Protein AF-A0A951RNY0-F1 (afdb_monomer)

Foldseek 3Di:
DVVVVVVVVVVVPPPPDPQDPVNVVVVVLVVCCVVVVDPPVRSVVPDDPVVVVVVVVVVVVVVVCVVVCVVVVVVVVVVVVVVVD

Structure (mmCIF, N/CA/C/O backbone):
data_AF-A0A951RNY0-F1
#
_entry.id   AF-A0A951RNY0-F1
#
loop_
_atom_site.group_PDB
_atom_site.id
_atom_site.type_symbol
_atom_site.label_atom_id
_atom_site.label_alt_id
_atom_site.label_comp_id
_atom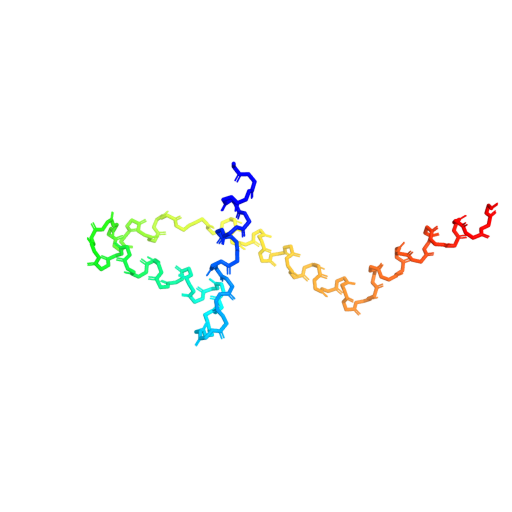_site.label_asym_id
_atom_site.label_entity_id
_atom_site.label_seq_id
_atom_site.pdbx_PDB_ins_code
_atom_site.Cartn_x
_atom_site.Cartn_y
_atom_site.Cartn_z
_atom_site.occupancy
_atom_site.B_iso_or_equiv
_atom_site.auth_seq_id
_atom_site.auth_comp_id
_atom_site.auth_asym_id
_atom_site.auth_atom_id
_atom_site.pdbx_PDB_model_num
ATOM 1 N N . MET A 1 1 ? 5.021 -27.961 11.214 1.00 72.00 1 MET A N 1
ATOM 2 C CA . MET A 1 1 ? 5.030 -26.511 10.907 1.00 72.00 1 MET A CA 1
ATOM 3 C C . MET A 1 1 ? 4.877 -26.218 9.415 1.00 72.00 1 MET A C 1
ATOM 5 O O . MET A 1 1 ? 3.895 -25.579 9.086 1.00 72.00 1 MET A O 1
ATOM 9 N N . PHE A 1 2 ? 5.723 -26.736 8.510 1.00 81.56 2 PHE A N 1
ATOM 10 C CA . PHE A 1 2 ? 5.619 -26.473 7.054 1.00 81.56 2 PHE A CA 1
ATOM 11 C C . PHE A 1 2 ? 4.255 -26.795 6.414 1.00 81.56 2 PHE A C 1
ATOM 13 O O . PHE A 1 2 ? 3.705 -25.980 5.679 1.00 81.56 2 PHE A O 1
ATOM 20 N N . PHE A 1 3 ? 3.671 -27.956 6.727 1.00 84.38 3 PHE A N 1
ATOM 21 C CA . PHE A 1 3 ? 2.340 -28.319 6.223 1.00 84.38 3 PHE A CA 1
ATOM 22 C C . PHE A 1 3 ? 1.234 -27.389 6.739 1.00 84.38 3 PHE A C 1
ATOM 24 O O . PHE A 1 3 ? 0.315 -27.062 5.997 1.00 84.38 3 PHE A O 1
ATOM 31 N N . LEU A 1 4 ? 1.352 -26.904 7.980 1.00 85.12 4 LEU A N 1
ATOM 32 C CA . LEU A 1 4 ? 0.411 -25.943 8.562 1.00 85.12 4 LEU A CA 1
ATOM 33 C C . LEU A 1 4 ? 0.499 -24.586 7.861 1.00 85.12 4 LEU A C 1
ATOM 35 O O . LEU A 1 4 ? -0.534 -24.019 7.514 1.00 85.12 4 LEU A O 1
ATOM 39 N N . THR A 1 5 ? 1.709 -24.081 7.599 1.00 82.38 5 THR A N 1
ATOM 40 C CA . THR A 1 5 ? 1.892 -22.841 6.832 1.00 82.38 5 THR A CA 1
ATOM 41 C C . THR A 1 5 ? 1.329 -22.973 5.421 1.00 82.38 5 THR A C 1
ATOM 43 O O . THR A 1 5 ? 0.627 -22.073 4.968 1.00 82.38 5 THR A O 1
ATOM 46 N N . TYR A 1 6 ? 1.559 -24.104 4.750 1.00 80.94 6 TYR A N 1
ATOM 47 C CA . TYR A 1 6 ? 1.086 -24.322 3.381 1.00 80.94 6 TYR A CA 1
ATOM 48 C C . TYR A 1 6 ? -0.441 -24.466 3.293 1.00 80.94 6 TYR A C 1
ATOM 50 O O . TYR A 1 6 ? -1.073 -23.830 2.451 1.00 80.94 6 TYR A O 1
ATOM 58 N N . ILE A 1 7 ? -1.055 -25.213 4.220 1.00 79.75 7 ILE A N 1
ATOM 59 C CA . ILE A 1 7 ? -2.517 -25.313 4.347 1.00 79.75 7 ILE A CA 1
ATOM 60 C C . ILE A 1 7 ? -3.125 -23.925 4.592 1.00 79.75 7 ILE A C 1
ATOM 62 O O . ILE A 1 7 ? -4.096 -23.557 3.934 1.00 79.75 7 ILE A O 1
ATOM 66 N N . ARG A 1 8 ? -2.522 -23.101 5.459 1.00 72.44 8 ARG A N 1
ATOM 67 C CA . ARG A 1 8 ? -3.010 -21.740 5.746 1.00 72.44 8 ARG A CA 1
ATOM 68 C C . ARG A 1 8 ? -2.965 -20.815 4.521 1.00 72.44 8 ARG A C 1
ATOM 70 O O . ARG A 1 8 ? -3.870 -20.003 4.329 1.00 72.44 8 ARG A O 1
ATOM 77 N N . ILE A 1 9 ? -1.936 -20.952 3.684 1.00 71.06 9 ILE A N 1
ATOM 78 C CA . ILE A 1 9 ? -1.783 -20.200 2.425 1.00 71.06 9 ILE A CA 1
ATOM 79 C C . ILE A 1 9 ? -2.818 -20.649 1.375 1.00 71.06 9 ILE A C 1
ATOM 81 O O . ILE A 1 9 ? -3.304 -19.839 0.589 1.00 71.06 9 ILE A O 1
ATOM 85 N N . ILE A 1 10 ? -3.193 -21.928 1.369 1.00 68.56 10 ILE A N 1
ATOM 86 C CA . ILE A 1 10 ? -4.212 -22.477 0.463 1.00 68.56 10 ILE A CA 1
ATOM 87 C C . ILE A 1 10 ? -5.630 -22.086 0.881 1.00 68.56 10 ILE A C 1
ATOM 89 O O . ILE A 1 10 ? -6.442 -21.733 0.030 1.00 68.56 10 ILE A O 1
ATOM 93 N N . PHE A 1 11 ? -5.926 -22.057 2.180 1.00 64.62 11 PHE A N 1
ATOM 94 C CA . PHE A 1 11 ? -7.231 -21.607 2.672 1.00 64.62 11 PHE A CA 1
ATOM 95 C C . PHE A 1 11 ? -7.497 -20.120 2.376 1.00 64.62 11 PHE A C 1
ATOM 97 O O . PHE A 1 11 ? -8.643 -19.737 2.160 1.00 64.62 11 PHE A O 1
ATOM 104 N N . THR A 1 12 ? -6.457 -19.286 2.260 1.00 58.47 12 THR A N 1
ATOM 105 C CA . THR A 1 12 ? -6.585 -17.887 1.793 1.00 58.47 12 THR A CA 1
ATOM 106 C C . THR A 1 12 ? -6.847 -17.762 0.284 1.00 58.47 12 THR A C 1
ATOM 108 O O . THR A 1 12 ? -7.137 -16.672 -0.198 1.00 58.47 12 THR A O 1
ATOM 111 N N . ARG A 1 13 ? -6.771 -18.865 -0.471 1.00 56.84 13 ARG A N 1
ATOM 112 C CA . ARG A 1 13 ? -7.039 -18.962 -1.916 1.00 56.84 13 ARG A CA 1
ATOM 113 C C . ARG A 1 13 ? -8.361 -19.686 -2.214 1.00 56.84 13 ARG A C 1
ATOM 115 O O . ARG A 1 13 ? -8.496 -20.257 -3.291 1.00 56.84 13 ARG A O 1
ATOM 122 N N . LEU A 1 14 ? -9.317 -19.726 -1.279 1.00 57.94 14 LEU A N 1
ATOM 123 C CA . LEU A 1 14 ? -10.609 -20.385 -1.503 1.00 57.94 14 LEU A CA 1
ATOM 124 C C . LEU A 1 14 ? -11.371 -19.702 -2.666 1.00 57.94 14 LEU A C 1
ATOM 126 O O . LEU A 1 14 ? -11.838 -18.576 -2.517 1.00 57.94 14 LEU A O 1
ATOM 130 N N . PRO A 1 15 ? -11.536 -20.379 -3.819 1.00 55.84 15 PRO A N 1
ATOM 131 C CA . PRO A 1 15 ? -11.902 -19.770 -5.104 1.00 55.84 15 PRO A CA 1
ATOM 132 C C . PRO A 1 15 ? -13.391 -19.423 -5.247 1.00 55.84 15 PRO A C 1
ATOM 134 O O . PRO A 1 15 ? -13.824 -18.967 -6.300 1.00 55.84 15 PRO A O 1
ATOM 137 N N . LYS A 1 16 ? -14.204 -19.678 -4.217 1.00 58.56 16 LYS A N 1
ATOM 138 C CA . LYS A 1 16 ? -15.668 -19.563 -4.297 1.00 58.56 16 LYS A CA 1
ATOM 139 C C . LYS A 1 16 ? -16.197 -18.192 -3.863 1.00 58.56 16 LYS A C 1
ATOM 141 O O . LYS A 1 16 ? -17.355 -17.885 -4.119 1.00 58.56 16 LYS A O 1
ATOM 146 N N . ILE A 1 17 ? -15.353 -17.370 -3.240 1.00 60.88 17 ILE A N 1
ATOM 147 C CA . ILE A 1 17 ? -15.653 -15.981 -2.896 1.00 60.88 17 ILE A CA 1
ATOM 148 C C . ILE A 1 17 ? -14.542 -15.144 -3.520 1.00 60.88 17 ILE A C 1
ATOM 150 O O . ILE A 1 17 ? -13.373 -15.319 -3.185 1.00 60.88 17 ILE A O 1
ATOM 154 N N . ASN A 1 18 ? 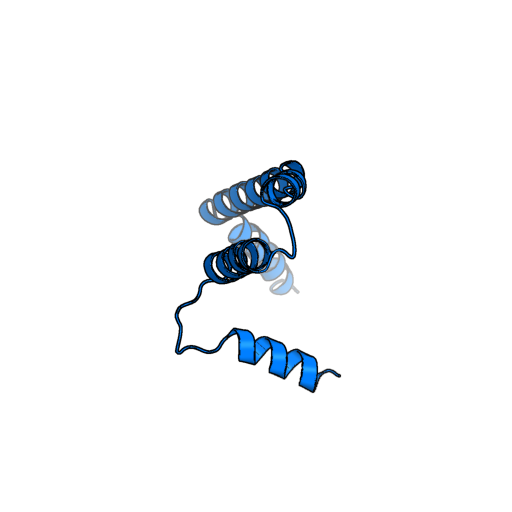-14.896 -14.277 -4.465 1.00 64.25 18 ASN A N 1
ATOM 155 C CA . ASN A 1 18 ? -13.944 -13.479 -5.234 1.00 64.25 18 ASN A CA 1
ATOM 156 C C . ASN A 1 18 ? -13.460 -12.282 -4.394 1.00 64.25 18 ASN A C 1
ATOM 158 O O . ASN A 1 18 ? -13.750 -11.132 -4.702 1.00 64.25 18 ASN A O 1
ATOM 162 N N . ILE A 1 19 ? -12.804 -12.566 -3.267 1.00 69.00 19 ILE A N 1
ATOM 163 C CA . ILE A 1 19 ? -12.211 -11.552 -2.401 1.00 69.00 19 ILE A CA 1
ATOM 164 C C . ILE A 1 19 ? -10.783 -11.310 -2.882 1.00 69.00 19 ILE A C 1
ATOM 166 O O . ILE A 1 19 ? -9.892 -12.148 -2.728 1.00 69.00 19 ILE A O 1
ATOM 170 N N . ASP A 1 20 ? -10.562 -10.140 -3.464 1.00 83.12 20 ASP A N 1
ATOM 171 C CA . ASP A 1 20 ? -9.226 -9.618 -3.688 1.00 83.12 20 ASP A CA 1
ATOM 172 C C . ASP A 1 20 ? -8.558 -9.250 -2.350 1.00 83.12 20 ASP A C 1
ATOM 174 O O . ASP A 1 20 ? -9.206 -9.017 -1.325 1.00 83.12 20 ASP A O 1
ATOM 178 N N . ARG A 1 21 ? -7.221 -9.231 -2.343 1.00 84.44 21 ARG A N 1
ATOM 179 C CA . ARG A 1 21 ? -6.444 -8.926 -1.131 1.00 84.44 21 ARG A CA 1
ATOM 180 C C . ARG A 1 21 ? -6.822 -7.559 -0.518 1.00 84.44 21 ARG A C 1
ATOM 182 O O . ARG A 1 21 ? -6.964 -7.521 0.704 1.00 84.44 21 ARG A O 1
ATOM 189 N N . PRO A 1 22 ? -7.010 -6.475 -1.305 1.00 88.06 22 PRO A N 1
ATOM 190 C CA . PRO A 1 22 ? -7.516 -5.202 -0.784 1.00 88.06 22 PRO A CA 1
ATOM 191 C C . PRO A 1 22 ? -8.885 -5.316 -0.103 1.00 88.06 22 PRO A C 1
ATOM 193 O O . PRO A 1 22 ? -9.026 -4.859 1.030 1.00 88.06 22 PRO A O 1
ATOM 196 N N . SER A 1 23 ? -9.861 -5.980 -0.727 1.00 88.69 23 SER A N 1
ATOM 197 C CA . SER A 1 23 ? -11.188 -6.191 -0.135 1.00 88.69 23 SER A CA 1
ATOM 198 C C . SER A 1 23 ? -11.132 -6.973 1.180 1.00 88.69 23 SER A C 1
ATOM 200 O O . SER A 1 23 ? -11.809 -6.600 2.138 1.00 88.69 23 SER A O 1
ATOM 202 N N . ALA A 1 24 ? -10.294 -8.015 1.273 1.00 87.88 24 ALA A N 1
ATOM 203 C CA . ALA A 1 24 ? -10.091 -8.759 2.523 1.00 87.88 24 ALA A CA 1
ATOM 204 C C . ALA A 1 24 ? -9.545 -7.863 3.643 1.00 87.88 24 ALA A C 1
ATOM 206 O O . ALA A 1 24 ? -10.027 -7.910 4.775 1.00 87.88 24 ALA A O 1
ATOM 207 N N . ALA A 1 25 ? -8.529 -7.054 3.325 1.00 89.88 25 ALA A N 1
ATOM 208 C CA . ALA A 1 25 ? -7.900 -6.148 4.279 1.00 89.88 25 ALA A CA 1
ATOM 209 C C . ALA A 1 25 ? -8.877 -5.058 4.745 1.00 89.88 25 ALA A C 1
ATOM 211 O O . ALA A 1 25 ? -8.984 -4.805 5.944 1.00 89.88 25 ALA A O 1
ATOM 212 N N . PHE A 1 26 ? -9.635 -4.469 3.816 1.00 91.50 26 PHE A N 1
ATOM 213 C CA . PHE A 1 26 ? -10.648 -3.462 4.124 1.00 91.50 26 PHE A CA 1
ATOM 214 C C . PHE A 1 26 ? -11.769 -4.030 5.002 1.00 91.50 26 PHE A C 1
ATOM 216 O O . PHE A 1 26 ? -12.123 -3.425 6.011 1.00 91.50 26 PHE A O 1
ATOM 223 N N . PHE A 1 27 ? -12.278 -5.223 4.678 1.00 93.12 27 PHE A N 1
ATOM 224 C CA . PHE A 1 27 ? -13.280 -5.899 5.502 1.00 93.12 27 PHE A CA 1
ATOM 225 C C . PHE A 1 27 ? -12.775 -6.141 6.932 1.00 93.12 27 PHE A C 1
ATOM 227 O O . PHE A 1 27 ? -13.491 -5.864 7.892 1.00 93.12 27 PHE A O 1
ATOM 234 N N . GLY A 1 28 ? -11.526 -6.598 7.084 1.00 92.12 28 GLY A N 1
ATOM 235 C CA . GLY A 1 28 ? -10.893 -6.755 8.395 1.00 92.12 28 GLY A CA 1
ATOM 236 C C . GLY A 1 28 ? -10.790 -5.437 9.168 1.00 92.12 28 GLY A C 1
ATOM 237 O O . GLY A 1 28 ? -11.118 -5.402 10.351 1.00 92.12 28 GLY A O 1
ATOM 238 N N . ALA A 1 29 ? -10.400 -4.346 8.501 1.00 92.94 29 ALA A N 1
ATOM 239 C CA . ALA A 1 29 ? -10.328 -3.018 9.109 1.00 92.94 29 ALA A CA 1
ATOM 240 C C . ALA A 1 29 ? -11.698 -2.526 9.606 1.00 92.94 29 ALA A C 1
ATOM 242 O O . ALA A 1 29 ? -11.820 -2.102 10.753 1.00 92.94 29 ALA A O 1
ATOM 243 N N . VAL A 1 30 ? -12.745 -2.653 8.783 1.00 94.19 30 VAL A N 1
ATOM 244 C CA . VAL A 1 30 ? -14.120 -2.285 9.166 1.00 94.19 30 VAL A CA 1
ATOM 245 C C . VAL A 1 30 ? -14.619 -3.146 10.327 1.00 94.19 30 VAL A C 1
ATOM 247 O O . VAL A 1 30 ? -15.196 -2.619 11.276 1.00 94.19 30 VAL A O 1
ATOM 250 N N . ALA A 1 31 ? -14.367 -4.458 10.294 1.00 95.94 31 ALA A N 1
ATOM 251 C CA . ALA A 1 31 ? -14.749 -5.361 11.375 1.00 95.94 31 ALA A CA 1
ATOM 252 C C . ALA A 1 31 ? -14.088 -4.974 12.711 1.00 95.94 31 ALA A C 1
ATOM 254 O O . ALA A 1 3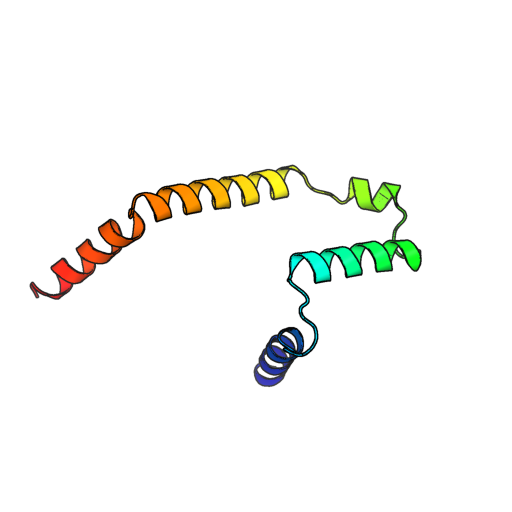1 ? -14.766 -4.965 13.735 1.00 95.94 31 ALA A O 1
ATOM 255 N N . MET A 1 32 ? -12.802 -4.597 12.711 1.00 95.00 32 MET A N 1
ATOM 256 C CA . MET A 1 32 ? -12.107 -4.142 13.926 1.00 95.00 32 MET A CA 1
ATOM 257 C C . MET A 1 32 ? -12.777 -2.917 14.565 1.00 95.00 32 MET A C 1
ATOM 259 O O . MET A 1 32 ? -12.881 -2.859 15.790 1.00 95.00 32 MET A O 1
ATOM 263 N N . ILE A 1 33 ? -13.286 -1.987 13.752 1.00 94.88 33 ILE A N 1
ATOM 264 C CA . ILE A 1 33 ? -14.011 -0.806 14.241 1.00 94.88 33 ILE A CA 1
ATOM 265 C C . ILE A 1 33 ? -15.406 -1.193 14.752 1.00 94.88 33 ILE A C 1
ATOM 267 O O . ILE A 1 33 ? -15.798 -0.779 15.840 1.00 94.88 33 ILE A O 1
ATOM 271 N N . LEU A 1 34 ? -16.151 -2.028 14.015 1.00 95.56 34 LEU A N 1
ATOM 272 C CA . LEU A 1 34 ? -17.506 -2.454 14.401 1.00 95.56 34 LEU A CA 1
ATOM 273 C C . LEU A 1 34 ? -17.540 -3.246 15.713 1.00 95.56 34 LEU A C 1
ATOM 275 O O . LEU A 1 34 ? -18.469 -3.087 16.501 1.00 95.56 34 LEU A O 1
ATOM 279 N N . PHE A 1 35 ? -16.535 -4.088 15.956 1.00 96.19 35 PHE A N 1
ATOM 280 C CA . PHE A 1 35 ? -16.407 -4.836 17.207 1.00 96.19 35 PHE A CA 1
ATOM 281 C C . PHE A 1 35 ? -15.775 -4.017 18.346 1.00 96.19 35 PHE A C 1
ATOM 283 O O . PHE A 1 35 ? -15.605 -4.547 19.441 1.00 96.19 35 PHE A O 1
ATOM 290 N N . GLY A 1 36 ? -15.432 -2.743 18.113 1.00 91.25 36 GLY A N 1
ATOM 291 C CA . GLY A 1 36 ? -14.863 -1.854 19.128 1.00 91.25 36 GLY A CA 1
ATOM 292 C C . GLY A 1 36 ? -13.444 -2.225 19.565 1.00 91.25 36 GLY A C 1
ATOM 293 O O . GLY A 1 36 ? -13.023 -1.834 20.649 1.00 91.25 36 GLY A O 1
ATOM 294 N N . VAL A 1 37 ? -12.708 -2.987 18.746 1.00 93.94 37 VAL A N 1
ATOM 295 C CA . VAL A 1 37 ? -11.297 -3.330 19.006 1.00 93.94 37 VAL A CA 1
ATOM 296 C C . VAL A 1 37 ? -10.409 -2.094 18.855 1.00 93.94 37 VAL A C 1
ATOM 298 O O . VAL A 1 37 ? -9.404 -1.971 19.548 1.00 93.94 37 VAL A O 1
ATOM 301 N N . LEU A 1 38 ? -10.788 -1.191 17.948 1.00 93.38 38 LEU A N 1
ATOM 302 C CA . LEU A 1 38 ? -10.102 0.066 17.674 1.00 93.38 38 LEU A CA 1
ATOM 303 C C . LEU A 1 38 ? -11.139 1.155 17.386 1.00 93.38 38 LEU A C 1
ATOM 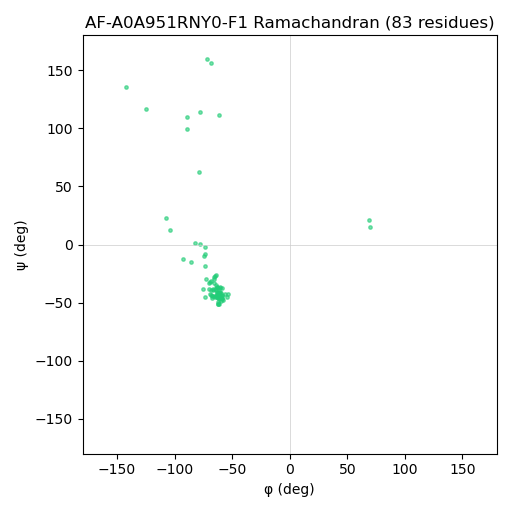305 O O . LEU A 1 38 ? -12.087 0.913 16.635 1.00 93.38 38 LEU A O 1
ATOM 309 N N . SER A 1 39 ? -10.970 2.351 17.949 1.00 94.44 39 SER A N 1
ATOM 310 C CA . SER A 1 39 ? -11.817 3.492 17.585 1.00 94.44 39 SER A CA 1
ATOM 311 C C . SER A 1 39 ? -11.481 4.006 16.180 1.00 94.44 39 SER A C 1
ATOM 313 O O . SER A 1 39 ? -10.401 3.763 15.641 1.00 94.44 39 SER A O 1
ATOM 315 N N . PHE A 1 40 ? -12.408 4.744 15.562 1.00 92.69 40 PHE A N 1
ATOM 316 C CA . PHE A 1 40 ? -12.183 5.318 14.231 1.00 92.69 40 PHE A CA 1
ATOM 317 C C . PHE A 1 40 ? -10.993 6.295 14.203 1.00 92.69 40 PHE A C 1
ATOM 319 O O . PHE A 1 40 ? -10.226 6.305 13.244 1.00 92.69 40 PHE A O 1
ATOM 326 N N . GLU A 1 41 ? -10.812 7.084 15.264 1.00 94.81 41 GLU A N 1
ATOM 327 C CA . GLU A 1 41 ? -9.705 8.039 15.375 1.00 94.81 41 GLU A CA 1
ATOM 328 C C . GLU A 1 41 ? -8.355 7.321 15.495 1.00 94.81 41 GLU A C 1
ATOM 330 O O . GLU A 1 41 ? -7.421 7.629 14.754 1.00 94.81 41 GLU A O 1
ATOM 335 N N . GLU A 1 42 ? -8.269 6.292 16.343 1.00 94.19 42 GLU A N 1
ATOM 336 C CA . GLU A 1 42 ? -7.069 5.456 16.455 1.00 94.19 42 GLU A CA 1
ATOM 337 C C . GLU A 1 42 ? -6.766 4.708 15.153 1.00 94.19 42 GLU A C 1
ATOM 339 O O . GLU A 1 42 ? -5.603 4.585 14.772 1.00 94.19 42 GLU A O 1
ATOM 344 N N . ALA A 1 43 ? -7.797 4.252 14.434 1.00 93.25 43 ALA A N 1
ATOM 345 C CA . ALA A 1 43 ? -7.635 3.609 13.135 1.00 93.25 43 ALA A CA 1
ATOM 346 C C . ALA A 1 43 ? -6.999 4.546 12.103 1.00 93.25 43 ALA A C 1
ATOM 348 O O . ALA A 1 43 ? -6.129 4.108 11.355 1.00 93.25 43 ALA A O 1
ATOM 349 N N . ILE A 1 44 ? -7.384 5.827 12.082 1.00 93.75 44 ILE A N 1
ATOM 350 C CA . ILE A 1 44 ? -6.760 6.829 11.207 1.00 93.75 44 ILE A CA 1
ATOM 351 C C . ILE A 1 44 ? -5.325 7.121 11.649 1.00 93.75 44 ILE A C 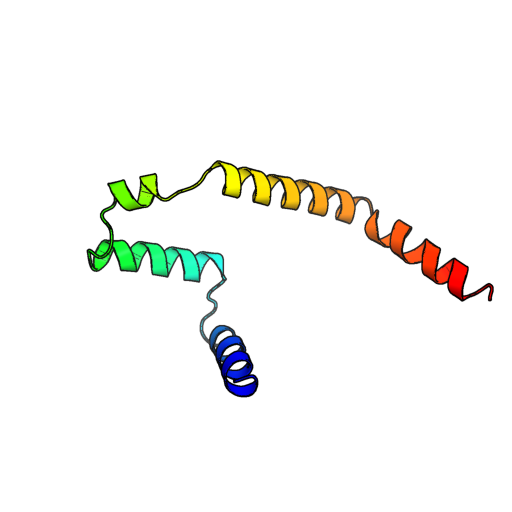1
ATOM 353 O O . ILE A 1 44 ? -4.433 7.176 10.803 1.00 93.75 44 ILE A O 1
ATOM 357 N N . MET A 1 45 ? -5.078 7.268 12.953 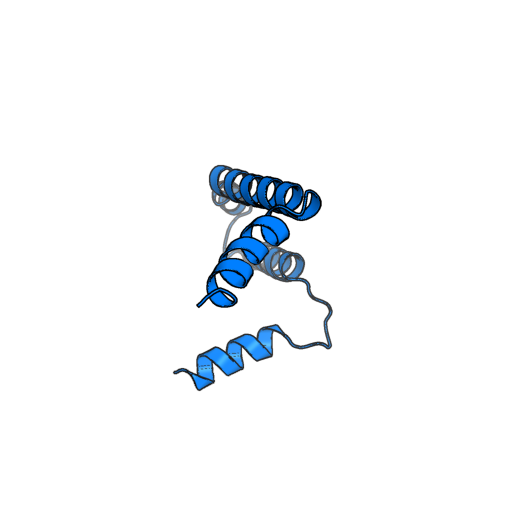1.00 94.94 45 MET A N 1
ATOM 358 C CA . MET A 1 45 ? -3.727 7.509 13.477 1.00 94.94 45 MET A CA 1
ATOM 359 C C . MET A 1 45 ? -2.769 6.336 13.228 1.00 94.94 45 MET A C 1
ATOM 361 O O . MET A 1 45 ? -1.562 6.543 13.127 1.00 94.94 45 MET A O 1
ATOM 365 N N . ALA A 1 46 ? -3.289 5.114 13.099 1.00 93.25 46 ALA A N 1
ATOM 366 C CA . ALA A 1 46 ? -2.503 3.930 12.769 1.00 93.25 46 ALA A CA 1
ATOM 367 C C . ALA A 1 46 ? -2.068 3.862 11.289 1.00 93.25 46 ALA A C 1
ATOM 369 O O . ALA A 1 46 ? -1.264 2.998 10.931 1.00 93.25 46 ALA A O 1
ATOM 370 N N . ILE A 1 47 ? -2.581 4.738 10.414 1.00 94.94 47 ILE A N 1
ATOM 371 C CA . ILE A 1 47 ? -2.210 4.766 8.994 1.00 94.94 47 ILE A CA 1
ATOM 372 C C . ILE A 1 47 ? -0.852 5.456 8.821 1.00 94.94 47 ILE A C 1
ATOM 374 O O . ILE A 1 47 ? -0.724 6.668 8.985 1.00 94.94 47 ILE A O 1
ATOM 378 N N . ASP A 1 48 ? 0.155 4.693 8.393 1.00 96.56 48 ASP A N 1
ATOM 379 C CA . ASP A 1 48 ? 1.454 5.236 7.992 1.00 96.56 48 ASP A CA 1
ATOM 380 C C . ASP A 1 48 ? 1.478 5.593 6.496 1.00 96.56 48 ASP A C 1
ATOM 382 O O . ASP A 1 48 ? 1.695 4.752 5.613 1.00 96.56 48 ASP A O 1
ATOM 386 N N . PHE A 1 49 ? 1.295 6.882 6.214 1.00 96.69 49 PHE A N 1
ATOM 387 C CA . PHE A 1 49 ? 1.343 7.424 4.858 1.00 96.69 49 PHE A CA 1
ATOM 388 C C . PHE A 1 49 ? 2.723 7.327 4.203 1.00 96.69 49 PHE A C 1
ATOM 390 O O . PHE A 1 49 ? 2.785 7.215 2.978 1.00 96.69 49 PHE A O 1
ATOM 397 N N . ASN A 1 50 ? 3.820 7.323 4.969 1.00 97.62 50 ASN A N 1
ATOM 398 C CA . ASN A 1 50 ? 5.161 7.197 4.396 1.00 97.62 50 ASN A CA 1
ATOM 399 C C . ASN A 1 50 ? 5.339 5.816 3.771 1.00 97.62 50 ASN A C 1
ATOM 401 O O . ASN A 1 50 ? 5.814 5.702 2.642 1.00 97.62 50 ASN A O 1
ATOM 405 N N . THR A 1 51 ? 4.893 4.771 4.470 1.00 97.12 51 THR A N 1
ATOM 406 C CA . THR A 1 51 ? 4.918 3.402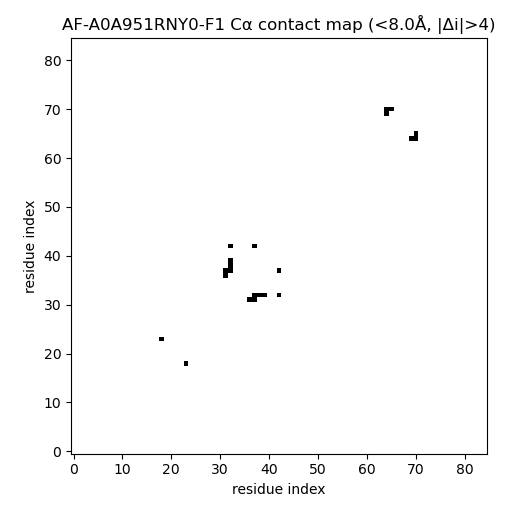 3.948 1.00 97.12 51 THR A CA 1
ATOM 407 C C . THR A 1 51 ? 4.024 3.262 2.713 1.00 97.12 51 THR A C 1
ATOM 409 O O . THR A 1 51 ? 4.462 2.705 1.707 1.00 97.12 51 THR A O 1
ATOM 412 N N . ILE A 1 52 ? 2.800 3.808 2.734 1.00 96.81 52 ILE A N 1
ATOM 413 C CA . ILE A 1 52 ? 1.898 3.772 1.567 1.00 96.81 52 ILE A CA 1
ATOM 414 C C . ILE A 1 52 ? 2.540 4.467 0.361 1.00 96.81 52 ILE A C 1
ATOM 416 O O . ILE A 1 52 ? 2.572 3.894 -0.729 1.00 96.81 52 ILE A O 1
ATOM 420 N N . ALA A 1 53 ? 3.079 5.673 0.553 1.00 98.00 53 ALA A N 1
ATOM 421 C CA . ALA A 1 53 ? 3.728 6.438 -0.505 1.00 98.00 53 ALA A CA 1
ATOM 422 C C . ALA A 1 53 ? 4.969 5.719 -1.053 1.00 98.00 53 ALA A C 1
ATOM 424 O O . ALA A 1 53 ? 5.155 5.662 -2.2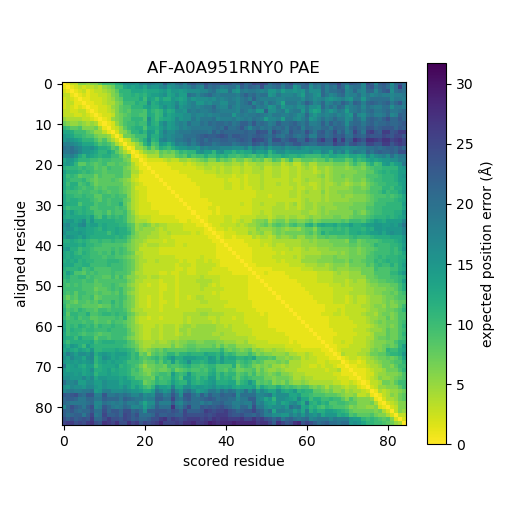68 1.00 98.00 53 ALA A O 1
ATOM 425 N N . LEU A 1 54 ? 5.782 5.119 -0.180 1.00 98.25 54 LEU A N 1
ATOM 426 C CA . LEU A 1 54 ? 6.961 4.346 -0.564 1.00 98.25 54 LEU A CA 1
ATOM 427 C C . LEU A 1 54 ? 6.582 3.132 -1.420 1.00 98.25 54 LEU A C 1
ATOM 429 O O . LEU A 1 54 ? 7.143 2.936 -2.499 1.00 98.25 54 LEU A O 1
ATOM 433 N N . LEU A 1 55 ? 5.622 2.325 -0.958 1.00 97.62 55 LEU A N 1
ATOM 434 C CA . LEU A 1 55 ? 5.162 1.143 -1.688 1.00 97.62 55 LEU A CA 1
ATOM 435 C C . LEU A 1 55 ? 4.547 1.532 -3.035 1.00 97.62 55 LEU A C 1
ATOM 437 O O . LEU A 1 55 ? 4.896 0.938 -4.054 1.00 97.62 55 LEU A O 1
ATOM 441 N N . LEU A 1 56 ? 3.688 2.555 -3.054 1.00 97.94 56 LEU A N 1
ATOM 442 C CA . LEU A 1 56 ? 3.092 3.079 -4.282 1.00 97.94 56 LEU A CA 1
ATOM 443 C C . LEU A 1 56 ? 4.169 3.567 -5.260 1.00 97.94 56 LEU A C 1
ATOM 445 O O . LEU A 1 56 ? 4.126 3.219 -6.437 1.00 97.94 56 LEU A O 1
ATOM 449 N N . GLY A 1 57 ? 5.157 4.322 -4.776 1.00 97.88 57 GLY A N 1
ATOM 450 C CA . GLY A 1 57 ? 6.270 4.812 -5.585 1.00 97.88 57 GLY A CA 1
ATOM 451 C C . GLY A 1 57 ? 7.067 3.673 -6.219 1.00 97.88 57 GLY A C 1
ATOM 452 O O . GLY A 1 57 ? 7.304 3.685 -7.426 1.00 97.88 57 GLY A O 1
ATOM 453 N N . MET A 1 58 ? 7.407 2.641 -5.441 1.00 97.75 58 MET A N 1
ATOM 454 C CA . MET A 1 58 ? 8.072 1.447 -5.973 1.00 97.75 58 MET A CA 1
ATOM 455 C C . MET A 1 58 ? 7.217 0.730 -7.021 1.00 97.75 58 MET A C 1
ATOM 457 O O . MET A 1 58 ? 7.739 0.325 -8.057 1.00 97.75 58 MET A O 1
ATOM 461 N N . MET A 1 59 ? 5.907 0.597 -6.789 1.00 97.31 59 MET A N 1
ATOM 462 C CA . MET A 1 59 ? 4.997 -0.027 -7.753 1.00 97.31 59 MET A CA 1
ATOM 463 C C . MET A 1 59 ? 4.940 0.747 -9.071 1.00 97.31 59 MET A C 1
ATOM 465 O O . MET A 1 59 ? 4.994 0.127 -10.130 1.00 97.31 59 MET A O 1
ATOM 469 N N . ILE A 1 60 ? 4.876 2.081 -9.016 1.00 97.56 60 ILE A N 1
ATOM 470 C CA . ILE A 1 60 ? 4.881 2.936 -10.210 1.00 97.56 60 ILE A CA 1
ATOM 471 C C . ILE A 1 60 ? 6.191 2.760 -10.981 1.00 97.56 60 ILE A C 1
ATOM 473 O O . ILE A 1 60 ? 6.146 2.491 -12.178 1.00 97.56 60 ILE A O 1
ATOM 477 N N . ILE A 1 61 ? 7.341 2.840 -10.303 1.00 96.88 61 ILE A N 1
ATOM 478 C CA . ILE A 1 61 ? 8.659 2.680 -10.939 1.00 96.88 61 ILE A CA 1
ATOM 479 C C . ILE A 1 61 ? 8.784 1.303 -11.607 1.00 96.88 61 ILE A C 1
ATOM 481 O O . ILE A 1 61 ? 9.227 1.195 -12.749 1.00 96.88 61 ILE A O 1
ATOM 485 N N . ILE A 1 62 ? 8.379 0.234 -10.917 1.00 95.88 62 ILE A N 1
ATOM 486 C CA . ILE A 1 62 ? 8.420 -1.123 -11.474 1.00 95.88 62 ILE A CA 1
ATOM 487 C C . ILE A 1 62 ? 7.499 -1.232 -12.692 1.00 95.88 62 ILE A C 1
ATOM 489 O O . ILE A 1 62 ? 7.902 -1.808 -13.702 1.00 95.88 62 ILE A O 1
ATOM 493 N N . ALA A 1 63 ? 6.290 -0.669 -12.622 1.00 96.06 63 ALA A N 1
ATOM 494 C CA . ALA A 1 63 ? 5.334 -0.712 -13.721 1.00 96.06 63 ALA A CA 1
ATOM 495 C C . ALA A 1 63 ? 5.872 -0.000 -14.970 1.00 96.06 63 ALA A C 1
ATOM 497 O O . ALA A 1 63 ? 5.787 -0.559 -16.062 1.00 96.06 63 ALA A O 1
ATOM 498 N N . THR A 1 64 ? 6.482 1.181 -14.825 1.00 95.75 64 THR A N 1
ATOM 499 C CA . THR A 1 64 ? 7.078 1.904 -15.961 1.00 95.75 64 THR A CA 1
ATOM 500 C C . THR A 1 64 ? 8.252 1.135 -16.561 1.00 95.75 64 THR A C 1
ATOM 502 O O . THR A 1 64 ? 8.292 0.928 -17.769 1.00 95.75 64 THR A O 1
ATOM 505 N N . LEU A 1 65 ? 9.149 0.600 -15.725 1.00 94.69 65 LEU A N 1
ATOM 506 C CA . LEU A 1 65 ? 10.271 -0.222 -16.195 1.00 94.69 65 LEU A CA 1
ATOM 507 C C . LEU A 1 65 ? 9.797 -1.484 -16.931 1.00 94.69 65 LEU A C 1
ATOM 509 O O . LEU A 1 65 ? 10.411 -1.916 -17.907 1.00 94.69 65 LEU A O 1
ATOM 513 N N . GLN A 1 66 ? 8.704 -2.091 -16.470 1.00 92.94 66 GLN A N 1
ATOM 514 C CA . GLN A 1 66 ? 8.131 -3.265 -17.114 1.00 92.94 66 GLN A CA 1
ATOM 515 C C . GLN A 1 66 ? 7.530 -2.939 -18.484 1.00 92.94 66 GLN A C 1
ATOM 517 O O . GLN A 1 66 ? 7.707 -3.732 -19.410 1.00 92.94 66 GLN A O 1
ATOM 522 N N . LEU A 1 67 ? 6.863 -1.790 -18.626 1.00 91.06 67 LEU A N 1
ATOM 523 C CA . LEU A 1 67 ? 6.328 -1.316 -19.907 1.00 91.06 67 LEU A CA 1
ATOM 524 C C . LEU A 1 67 ? 7.443 -1.040 -20.922 1.00 91.06 67 LEU A C 1
ATOM 526 O O . LEU A 1 67 ? 7.312 -1.420 -22.083 1.00 91.06 67 LEU A O 1
ATOM 530 N N . ASP A 1 68 ? 8.565 -0.482 -20.467 1.00 90.44 68 ASP A N 1
ATOM 531 C CA . ASP A 1 68 ? 9.737 -0.198 -21.306 1.00 90.44 68 ASP A CA 1
ATOM 532 C C . ASP A 1 68 ? 10.529 -1.465 -21.693 1.00 90.44 68 ASP A C 1
ATOM 534 O O . ASP A 1 68 ? 11.533 -1.398 -22.402 1.00 90.44 68 ASP A O 1
ATOM 538 N N . GLY A 1 69 ? 10.114 -2.647 -21.219 1.00 87.00 69 GLY A N 1
ATOM 539 C CA . GLY A 1 69 ? 10.803 -3.909 -21.492 1.00 87.00 69 GLY A CA 1
ATOM 540 C C . GLY A 1 69 ? 12.161 -4.032 -20.793 1.00 87.00 69 GLY A C 1
ATOM 541 O O . GLY A 1 69 ? 12.936 -4.938 -21.112 1.00 87.00 69 GLY A O 1
ATOM 542 N N . PHE A 1 70 ? 12.444 -3.174 -19.808 1.00 88.69 70 PHE A N 1
ATOM 543 C CA . PHE A 1 70 ? 13.716 -3.116 -19.083 1.00 88.69 70 PHE A CA 1
ATOM 544 C C . PHE A 1 70 ? 14.114 -4.473 -18.490 1.00 88.69 70 PHE A C 1
ATOM 546 O O . PHE A 1 70 ? 15.254 -4.920 -18.630 1.00 88.69 70 PHE A O 1
ATOM 553 N N . PHE A 1 71 ? 13.154 -5.189 -17.897 1.00 87.75 71 PHE A N 1
ATOM 554 C CA . PHE A 1 71 ? 13.400 -6.521 -17.339 1.00 87.75 71 PHE A CA 1
ATOM 555 C C . PHE A 1 71 ? 13.760 -7.559 -18.411 1.00 87.75 71 PHE A C 1
ATOM 557 O O . PHE A 1 71 ? 14.581 -8.437 -18.154 1.00 87.75 71 PHE A O 1
ATOM 564 N N . SER A 1 72 ? 13.204 -7.445 -19.623 1.00 86.50 72 SER A N 1
ATOM 565 C CA . SER A 1 72 ? 13.545 -8.333 -20.741 1.00 86.50 72 SER A CA 1
ATOM 566 C C . SER A 1 72 ? 14.962 -8.073 -21.254 1.00 86.50 72 SER A C 1
ATOM 568 O O . SER A 1 72 ? 15.681 -9.019 -21.580 1.00 86.50 72 SER A O 1
ATOM 570 N N . LEU A 1 73 ? 15.385 -6.804 -21.295 1.00 86.94 73 LEU A N 1
ATOM 571 C CA . LEU A 1 73 ? 16.747 -6.428 -21.677 1.00 86.94 73 LEU A CA 1
ATOM 572 C C . LEU A 1 73 ? 17.765 -7.026 -20.703 1.00 86.94 73 LEU A C 1
ATOM 574 O O . LEU A 1 73 ? 18.673 -7.738 -21.133 1.00 86.94 73 LEU A O 1
ATOM 578 N N . ILE A 1 74 ? 17.565 -6.827 -19.398 1.00 88.19 74 ILE A N 1
ATOM 579 C CA . ILE A 1 74 ? 18.455 -7.376 -18.366 1.00 88.19 74 ILE A CA 1
ATOM 580 C C . ILE A 1 74 ? 18.455 -8.905 -18.384 1.00 88.19 74 ILE A C 1
ATOM 582 O O . ILE A 1 74 ? 19.517 -9.503 -18.264 1.00 88.19 74 ILE A O 1
ATOM 586 N N . ALA A 1 75 ? 17.303 -9.557 -18.573 1.00 86.88 75 ALA A N 1
ATOM 587 C CA . ALA A 1 75 ? 17.225 -11.018 -18.609 1.00 86.88 75 ALA A CA 1
ATOM 588 C C . ALA A 1 75 ? 17.957 -11.634 -19.816 1.00 86.88 75 ALA A C 1
ATOM 590 O O . ALA A 1 75 ? 18.472 -12.747 -19.719 1.00 86.88 75 ALA A O 1
ATOM 591 N N . SER A 1 76 ? 18.043 -10.923 -20.945 1.00 82.19 76 SER A N 1
ATOM 592 C CA . SER A 1 76 ? 18.712 -11.425 -22.155 1.00 82.19 76 SER A CA 1
ATOM 593 C C . SER A 1 76 ? 20.247 -11.465 -22.054 1.00 82.19 76 SER A C 1
ATOM 595 O O . SER A 1 76 ? 20.879 -12.350 -22.632 1.00 82.19 76 SER A O 1
ATOM 597 N N . GLN A 1 77 ? 20.854 -10.564 -21.275 1.00 78.12 77 GLN A N 1
ATOM 598 C CA . GLN A 1 77 ? 22.310 -10.461 -21.106 1.00 78.12 77 GLN A CA 1
ATOM 599 C C . GLN A 1 77 ? 22.958 -11.714 -20.480 1.00 78.12 77 GLN A C 1
ATOM 601 O O . GLN A 1 77 ? 23.894 -12.256 -21.075 1.00 78.12 77 GLN A O 1
ATOM 606 N N . PRO A 1 78 ? 22.481 -12.243 -19.335 1.00 74.38 78 PRO A N 1
ATOM 607 C CA . PRO A 1 78 ? 23.046 -13.453 -18.750 1.00 74.38 78 PRO A CA 1
ATOM 608 C C . PRO A 1 78 ? 22.757 -14.697 -19.600 1.00 74.38 78 PRO A C 1
ATOM 610 O O . PRO A 1 78 ? 23.607 -15.580 -19.666 1.00 74.38 78 PRO A O 1
ATOM 613 N N . ILE A 1 79 ? 21.624 -14.756 -20.317 1.00 71.12 79 ILE A N 1
ATOM 614 C CA . ILE A 1 79 ? 21.313 -15.866 -21.242 1.00 71.12 79 ILE A CA 1
ATOM 615 C C . ILE A 1 79 ? 22.308 -15.895 -22.409 1.00 71.12 79 ILE A C 1
ATOM 617 O O . ILE A 1 79 ? 22.736 -16.969 -22.832 1.00 71.12 79 ILE A O 1
ATOM 621 N N . SER A 1 80 ? 22.704 -14.727 -22.918 1.00 69.88 80 SER A N 1
ATOM 622 C CA . SER A 1 80 ? 23.748 -14.633 -23.940 1.00 69.88 80 SER A CA 1
ATOM 623 C C . SER A 1 80 ? 25.115 -15.055 -23.397 1.00 69.88 80 SER A C 1
ATOM 625 O O . SER A 1 80 ? 25.858 -15.738 -24.097 1.00 69.88 80 SER A O 1
ATOM 627 N N . CYS A 1 81 ? 25.441 -14.688 -22.154 1.00 68.56 81 CYS A N 1
ATOM 628 C CA . CYS A 1 81 ? 26.709 -15.051 -21.520 1.00 68.56 81 CYS A CA 1
ATOM 629 C C . CYS A 1 81 ? 26.810 -16.571 -21.276 1.00 68.56 81 CYS A C 1
ATOM 631 O O . CYS A 1 81 ? 27.849 -17.170 -21.529 1.00 68.56 81 CYS A O 1
ATOM 633 N N . ALA A 1 82 ? 25.701 -17.212 -20.890 1.00 71.88 82 ALA A N 1
ATOM 634 C CA . ALA A 1 82 ? 25.621 -18.657 -20.669 1.00 71.88 82 ALA A CA 1
ATOM 635 C C . ALA A 1 82 ? 25.618 -19.498 -21.959 1.00 71.88 82 ALA A C 1
ATOM 637 O O . ALA A 1 82 ? 25.878 -20.692 -21.901 1.00 71.88 82 ALA A O 1
ATOM 638 N N . ARG A 1 83 ? 25.305 -18.906 -23.120 1.00 66.62 83 ARG A N 1
ATOM 639 C CA . ARG A 1 83 ? 25.363 -19.601 -24.420 1.00 66.62 83 ARG A CA 1
ATOM 640 C C . ARG A 1 83 ? 26.759 -19.556 -25.055 1.00 66.62 83 ARG A C 1
ATOM 642 O O . ARG A 1 83 ? 27.009 -20.284 -26.008 1.00 66.62 83 ARG A O 1
ATOM 649 N N . ASN A 1 84 ? 27.638 -18.679 -24.570 1.00 59.44 84 ASN A N 1
ATOM 650 C CA . ASN A 1 84 ? 28.988 -18.472 -25.102 1.00 59.44 84 ASN A CA 1
ATOM 651 C C . ASN A 1 84 ? 30.089 -19.102 -24.213 1.00 59.44 84 ASN A C 1
ATOM 653 O O . ASN A 1 84 ? 31.270 -18.804 -24.401 1.00 59.44 84 ASN A O 1
ATOM 657 N N . GLN A 1 85 ? 29.701 -19.949 -23.253 1.00 49.84 85 GLN A N 1
ATOM 658 C CA . GLN A 1 85 ? 30.545 -20.919 -22.540 1.00 49.84 85 GLN A CA 1
ATOM 659 C C . GLN A 1 85 ? 30.084 -22.328 -22.903 1.00 49.84 85 GLN A C 1
ATOM 661 O O . GLN A 1 85 ? 30.966 -23.207 -22.998 1.00 49.84 85 GLN A O 1
#

Sequence (85 aa):
M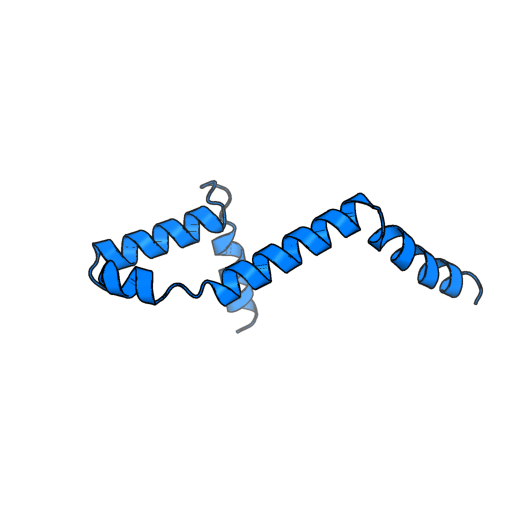FFLTYIRIIFTRLPKINIDRPSAAFFGAVAMILFGVLSFEEAIMAIDFNTIALLLGMMIIIATLQLDGFFSLIASQPISCARNQ

Solvent-accessible surface area (backbone atoms only — not comparable to full-atom values): 5084 Å² total; per-residue (Å²): 106,71,67,58,55,51,52,55,58,50,65,77,59,54,83,88,58,95,68,50,72,67,57,53,53,50,51,51,54,53,48,37,42,76,72,62,77,38,54,74,68,58,54,57,71,67,59,61,60,67,59,53,51,51,54,50,50,52,50,51,53,52,52,53,40,54,73,72,41,48,62,58,58,62,56,48,53,59,56,54,56,65,72,76,111

Radius of gyration: 20.69 Å; Cα contacts (8 Å, |Δi|>4): 11; chains: 1; bounding box: 48×36×44 Å

Secondary structure (DSSP, 8-state):
-HHHHHHHHHHTT-TTS---HHHHHHHHHHHHHHTTSS-HHHHHHT--HHHHHHHHHHHHHHHHHHHTTHHHHHHHHHHHHHH--

pLDDT: mean 85.15, std 12.93, range [49.84, 98.25]

Mean predicted aligned error: 9.32 Å